Protein AF-A0A1X1YAI9-F1 (afdb_monomer_lite)

Secondary structure (DSSP, 8-state):
-EEEEEEETTEEEEEEE-TT-SEEEEEEEESSPPPHHHHHHHHHHHGGGTEEEEE-SSTT-EEEEETTEEEEE--TT-S-EEEEEEEE-

Organism: NCBI:txid1108812

Structure (mmCIF, N/CA/C/O backbone):
data_AF-A0A1X1YAI9-F1
#
_entry.id   AF-A0A1X1YAI9-F1
#
loop_
_atom_site.group_PDB
_atom_site.id
_atom_site.type_symbol
_atom_site.label_atom_id
_atom_site.label_alt_id
_atom_site.label_comp_id
_atom_site.label_asym_id
_atom_site.label_entity_id
_atom_site.label_seq_id
_atom_site.pdbx_PDB_ins_code
_atom_site.Cartn_x
_atom_site.Cartn_y
_atom_site.Cartn_z
_atom_site.occupancy
_atom_site.B_iso_or_equiv
_atom_site.auth_seq_id
_atom_site.auth_comp_id
_atom_site.auth_asym_id
_atom_site.auth_atom_id
_atom_site.pdbx_PDB_model_num
ATOM 1 N N . MET A 1 1 ? -4.735 11.286 17.524 1.00 67.00 1 MET A N 1
ATOM 2 C CA . MET A 1 1 ? -4.636 11.204 16.064 1.00 67.00 1 MET A CA 1
ATOM 3 C C . MET A 1 1 ? -3.247 10.693 15.811 1.00 67.00 1 MET A C 1
ATOM 5 O O . MET A 1 1 ? -2.310 11.309 16.312 1.00 67.00 1 MET A O 1
ATOM 9 N N . THR A 1 2 ? -3.132 9.553 15.149 1.00 82.12 2 THR A N 1
ATOM 10 C CA . THR A 1 2 ? -1.843 8.920 14.899 1.00 82.12 2 THR A CA 1
ATOM 11 C C . THR A 1 2 ? -1.673 8.811 13.399 1.00 82.12 2 THR A C 1
ATOM 13 O O . THR A 1 2 ? -2.446 8.129 12.738 1.00 82.12 2 THR A O 1
ATOM 16 N N . ILE A 1 3 ? -0.671 9.508 12.870 1.00 85.38 3 ILE A N 1
ATOM 17 C CA . ILE A 1 3 ? -0.229 9.306 11.495 1.00 85.38 3 ILE A CA 1
ATOM 18 C C . ILE A 1 3 ? 1.041 8.472 11.557 1.00 85.38 3 ILE A C 1
ATOM 20 O O . ILE A 1 3 ? 2.037 8.899 12.146 1.00 85.38 3 ILE A O 1
ATOM 24 N N . THR A 1 4 ? 1.000 7.300 10.935 1.00 88.62 4 THR A N 1
ATOM 25 C CA . THR A 1 4 ? 2.176 6.459 10.725 1.00 88.62 4 THR A CA 1
ATOM 26 C C . THR A 1 4 ? 2.622 6.623 9.282 1.00 88.62 4 THR A C 1
ATOM 28 O O . THR A 1 4 ? 1.840 6.420 8.356 1.00 88.62 4 THR A O 1
ATOM 31 N N . THR A 1 5 ? 3.882 6.994 9.075 1.00 90.44 5 THR A N 1
ATOM 32 C CA . THR A 1 5 ? 4.464 7.107 7.736 1.00 90.44 5 THR A CA 1
ATOM 33 C C . THR A 1 5 ? 5.626 6.143 7.610 1.00 90.44 5 THR A C 1
ATOM 35 O O . THR A 1 5 ? 6.583 6.198 8.380 1.00 90.44 5 THR A O 1
ATOM 38 N N . TYR A 1 6 ? 5.551 5.288 6.601 1.00 87.81 6 TYR A N 1
ATOM 39 C CA . TYR A 1 6 ? 6.607 4.381 6.205 1.00 87.81 6 TYR A CA 1
ATOM 40 C C . TYR A 1 6 ? 7.071 4.751 4.804 1.00 87.81 6 TYR A C 1
ATOM 42 O O . TYR A 1 6 ? 6.279 4.761 3.869 1.00 87.81 6 TYR A O 1
ATOM 50 N N . SER A 1 7 ? 8.355 5.048 4.636 1.00 88.19 7 SER A N 1
ATOM 51 C CA . SER A 1 7 ? 8.927 5.366 3.329 1.00 88.19 7 SER A CA 1
ATOM 52 C C . SER A 1 7 ? 10.093 4.441 3.045 1.00 88.19 7 SER A C 1
ATOM 54 O O . SER A 1 7 ? 11.018 4.328 3.855 1.00 88.19 7 SER A O 1
ATOM 56 N N . ARG A 1 8 ? 10.052 3.751 1.903 1.00 80.94 8 ARG A N 1
ATOM 57 C CA . ARG A 1 8 ? 11.109 2.823 1.520 1.00 80.94 8 ARG A CA 1
ATOM 58 C C . ARG A 1 8 ? 11.306 2.763 0.014 1.00 80.94 8 ARG A C 1
ATOM 60 O O . ARG A 1 8 ? 10.577 2.077 -0.695 1.00 80.94 8 ARG A O 1
ATOM 67 N N . GLY A 1 9 ? 12.390 3.392 -0.437 1.00 83.88 9 GLY A N 1
ATOM 68 C CA . GLY A 1 9 ? 12.801 3.380 -1.838 1.00 83.88 9 GLY A CA 1
ATOM 69 C C . GLY A 1 9 ? 11.728 4.004 -2.719 1.00 83.88 9 GLY A C 1
ATOM 70 O O . GLY A 1 9 ? 11.534 5.216 -2.689 1.00 83.88 9 GLY A O 1
ATOM 71 N N . ASP A 1 10 ? 11.023 3.152 -3.454 1.00 85.06 10 ASP A N 1
ATOM 72 C CA . ASP A 1 10 ? 10.120 3.547 -4.533 1.00 85.06 10 ASP A CA 1
ATOM 73 C C . ASP A 1 10 ? 8.684 3.815 -4.061 1.00 85.06 10 ASP A C 1
ATOM 75 O O . ASP A 1 10 ? 7.812 4.103 -4.882 1.00 85.06 10 ASP A O 1
ATOM 79 N N . PHE A 1 11 ? 8.410 3.705 -2.754 1.00 88.69 11 PHE A N 1
ATOM 80 C CA . PHE A 1 11 ? 7.089 3.990 -2.203 1.00 88.69 11 PHE A CA 1
ATOM 81 C C . PHE A 1 11 ? 7.101 4.610 -0.807 1.00 88.69 11 PHE A C 1
ATOM 83 O O . PHE A 1 11 ? 8.053 4.492 -0.035 1.00 88.69 11 PHE A O 1
ATOM 90 N N . THR A 1 12 ? 5.984 5.253 -0.482 1.00 92.50 12 THR A N 1
ATOM 91 C CA . THR A 1 12 ? 5.624 5.745 0.843 1.00 92.50 12 THR A CA 1
ATOM 92 C C . THR A 1 12 ? 4.200 5.305 1.166 1.00 92.50 12 THR A C 1
ATOM 94 O O . THR A 1 12 ? 3.296 5.549 0.374 1.00 92.50 12 THR A O 1
ATOM 97 N N . LEU A 1 13 ? 4.005 4.661 2.312 1.00 92.88 13 LEU A N 1
ATOM 98 C CA . LEU A 1 13 ? 2.709 4.354 2.902 1.00 92.88 13 LEU A CA 1
ATOM 99 C C . LEU A 1 13 ? 2.459 5.326 4.057 1.00 92.88 13 LEU A C 1
ATOM 101 O O . LEU A 1 13 ? 3.267 5.427 4.979 1.00 92.88 13 LEU A O 1
ATOM 105 N N . THR A 1 14 ? 1.324 6.006 4.024 1.00 93.88 14 THR A N 1
ATOM 106 C CA . THR A 1 14 ? 0.824 6.830 5.123 1.00 93.88 14 THR A CA 1
ATOM 107 C C . THR A 1 14 ? -0.470 6.218 5.630 1.00 93.88 14 T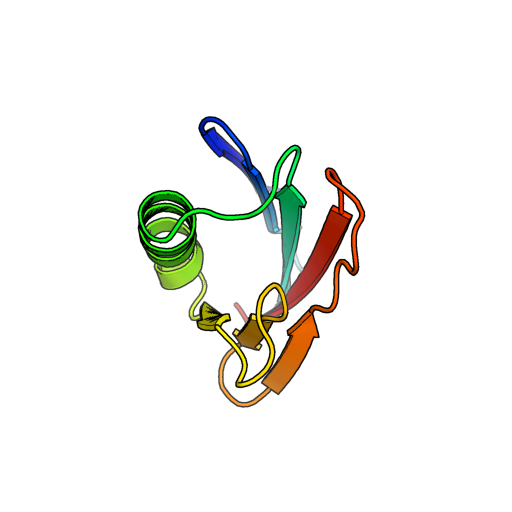HR A C 1
ATOM 109 O O . THR A 1 14 ? -1.411 6.077 4.857 1.00 93.88 14 THR A O 1
ATOM 112 N N . ALA A 1 15 ? -0.528 5.882 6.912 1.00 91.38 15 ALA A N 1
ATOM 113 C CA . ALA A 1 15 ? -1.745 5.478 7.599 1.00 91.38 15 ALA A CA 1
ATOM 114 C C . ALA A 1 15 ? -2.185 6.609 8.535 1.00 91.38 15 ALA A C 1
ATOM 116 O O . ALA A 1 15 ? -1.456 6.960 9.463 1.00 91.38 15 ALA A O 1
ATOM 117 N N . ASP A 1 16 ? -3.349 7.194 8.274 1.00 91.81 16 ASP A N 1
ATOM 118 C CA . ASP A 1 16 ? -3.985 8.198 9.130 1.00 91.81 16 ASP A CA 1
ATOM 119 C C . ASP A 1 16 ? -5.084 7.528 9.964 1.00 91.81 16 ASP A C 1
ATOM 121 O O . ASP A 1 16 ? -6.174 7.228 9.467 1.00 91.81 16 ASP A O 1
ATOM 125 N N . ASP A 1 17 ? -4.763 7.260 11.232 1.00 85.81 17 ASP A N 1
ATOM 126 C CA . ASP A 1 17 ? -5.697 6.832 12.274 1.00 85.81 17 ASP A CA 1
ATOM 127 C C . ASP A 1 17 ? -6.173 8.075 13.039 1.00 85.81 17 ASP A C 1
ATOM 129 O O . ASP A 1 17 ? -5.616 8.508 14.066 1.00 85.81 17 ASP A O 1
ATOM 133 N N . HIS A 1 18 ? -7.206 8.707 12.487 1.00 78.81 18 HIS A N 1
ATOM 134 C CA . HIS A 1 18 ? -7.847 9.845 13.120 1.00 78.81 18 HIS A CA 1
ATOM 135 C C . HIS A 1 18 ? -8.569 9.393 14.396 1.00 78.81 18 HIS A C 1
ATOM 137 O O . HIS A 1 18 ? -9.422 8.508 14.377 1.00 78.81 18 HIS A O 1
ATOM 143 N N . CYS A 1 19 ? -8.261 10.022 15.536 1.00 62.00 19 CYS A N 1
ATOM 144 C CA . CYS A 1 19 ? -8.907 9.652 16.798 1.00 62.00 19 CYS A CA 1
ATOM 145 C C . CYS A 1 19 ? -10.417 9.896 16.724 1.00 62.00 19 CYS A C 1
ATOM 147 O O . CYS A 1 19 ? -10.842 11.018 16.458 1.00 62.00 19 CYS A O 1
ATOM 149 N N . GLY A 1 20 ? -11.200 8.859 17.023 1.00 67.81 20 GLY A N 1
ATOM 150 C CA . GLY A 1 20 ? -12.662 8.890 16.942 1.00 67.81 20 GLY A CA 1
ATOM 151 C C . GLY A 1 20 ? -13.226 8.448 15.590 1.00 67.81 20 GLY A C 1
ATOM 152 O O . GLY A 1 20 ? -14.442 8.449 15.434 1.00 67.81 20 GLY A O 1
ATOM 153 N N . SER A 1 21 ? -12.368 8.069 14.638 1.00 75.31 21 SER A N 1
ATOM 154 C CA . SER A 1 21 ? -12.761 7.367 13.420 1.00 75.31 21 SER A CA 1
ATOM 155 C C . SER A 1 21 ? -12.711 5.857 13.661 1.00 75.31 21 SER A C 1
ATOM 157 O O . SER A 1 21 ? -11.701 5.338 14.141 1.00 75.31 21 SER A O 1
ATOM 159 N N . ASP A 1 22 ? -13.767 5.142 13.273 1.00 84.31 22 ASP A N 1
ATOM 160 C CA . ASP A 1 22 ? -13.773 3.669 13.193 1.00 84.31 22 ASP A CA 1
ATOM 161 C C . ASP A 1 22 ? -13.029 3.167 11.937 1.00 84.31 22 ASP A C 1
ATOM 163 O O . ASP A 1 22 ? -13.167 2.017 11.520 1.00 84.31 22 ASP A O 1
ATOM 167 N N . GLN A 1 23 ? -12.273 4.059 11.292 1.00 87.00 23 GLN A N 1
ATOM 168 C CA . GLN A 1 23 ? -11.610 3.844 10.018 1.00 87.00 23 GLN A CA 1
ATOM 169 C C . GLN A 1 23 ? -10.211 4.461 10.006 1.00 87.00 23 GLN A C 1
ATOM 171 O O . GLN A 1 23 ? -10.009 5.572 10.507 1.00 87.00 23 GLN A O 1
ATOM 176 N N . VAL A 1 24 ? -9.277 3.778 9.350 1.00 89.06 24 VAL A N 1
ATOM 177 C CA . VAL A 1 24 ? -7.923 4.251 9.055 1.00 89.06 24 VAL A CA 1
ATOM 178 C C . VAL A 1 24 ? -7.817 4.526 7.557 1.00 89.06 24 VAL A C 1
ATOM 180 O O . VAL A 1 24 ? -8.221 3.705 6.734 1.00 89.06 24 VAL A O 1
ATOM 183 N N . THR A 1 25 ? -7.269 5.681 7.182 1.00 91.50 25 THR A N 1
ATOM 184 C CA . THR A 1 25 ? -7.018 6.003 5.769 1.00 91.50 25 THR A CA 1
ATOM 185 C C . THR A 1 25 ? -5.589 5.631 5.403 1.00 91.50 25 THR A C 1
ATOM 187 O O . THR A 1 25 ? -4.640 6.195 5.942 1.00 91.50 25 THR A O 1
ATOM 190 N N . LEU A 1 26 ? -5.430 4.703 4.465 1.00 92.12 26 LEU A N 1
ATOM 191 C CA . LEU A 1 26 ? -4.149 4.300 3.901 1.00 92.12 26 LEU A CA 1
ATOM 192 C C . LEU A 1 26 ? -3.907 5.062 2.601 1.00 92.12 26 LEU A C 1
ATOM 194 O O . LEU A 1 26 ? -4.742 5.055 1.704 1.00 92.12 26 LEU A O 1
ATOM 198 N N . THR A 1 27 ? -2.751 5.701 2.479 1.00 92.81 27 THR A N 1
ATOM 199 C CA . THR A 1 27 ? -2.300 6.371 1.258 1.00 92.81 27 THR A CA 1
ATOM 200 C C . THR A 1 27 ? -0.956 5.799 0.842 1.00 92.81 27 THR A C 1
ATOM 202 O O . THR A 1 27 ? 0.044 5.999 1.527 1.00 92.81 27 THR A O 1
ATOM 205 N N . VAL A 1 28 ? -0.919 5.107 -0.291 1.00 91.00 28 VAL A N 1
ATOM 206 C CA . VAL A 1 28 ? 0.303 4.593 -0.908 1.00 91.00 28 VAL A CA 1
ATOM 207 C C . VAL A 1 28 ? 0.693 5.521 -2.047 1.00 91.00 28 VAL A C 1
ATOM 209 O O . VAL A 1 28 ? -0.017 5.649 -3.039 1.00 91.00 28 VAL A O 1
ATOM 212 N N . THR A 1 29 ? 1.843 6.165 -1.920 1.00 90.12 29 THR A N 1
ATOM 213 C CA . THR A 1 29 ? 2.467 6.947 -2.987 1.00 90.12 29 THR A CA 1
ATOM 214 C C . THR A 1 29 ? 3.647 6.167 -3.527 1.00 90.12 29 THR A C 1
ATOM 216 O O . THR A 1 29 ? 4.546 5.828 -2.762 1.00 90.12 29 THR A O 1
ATOM 219 N N . ARG A 1 30 ? 3.686 5.912 -4.833 1.00 87.75 30 ARG A N 1
ATOM 220 C CA . ARG A 1 30 ? 4.876 5.374 -5.502 1.00 87.75 30 ARG A CA 1
ATOM 221 C C . ARG A 1 30 ? 5.615 6.472 -6.261 1.00 87.75 30 ARG A C 1
ATOM 223 O O . ARG A 1 30 ? 4.982 7.404 -6.754 1.00 87.75 30 ARG A O 1
ATOM 230 N N . THR A 1 31 ? 6.930 6.350 -6.378 1.00 86.19 31 THR A N 1
ATOM 231 C CA . THR A 1 31 ? 7.807 7.245 -7.156 1.00 86.19 31 THR A CA 1
ATOM 232 C C . THR A 1 31 ? 8.461 6.544 -8.349 1.00 86.19 31 THR A C 1
ATOM 234 O O . THR A 1 31 ? 9.006 7.215 -9.226 1.00 86.19 31 THR A O 1
ATOM 237 N N . ALA A 1 32 ? 8.374 5.212 -8.400 1.00 84.56 32 ALA A N 1
ATOM 238 C CA . ALA A 1 32 ? 8.725 4.379 -9.543 1.00 84.56 32 ALA A CA 1
ATOM 239 C C . ALA A 1 32 ? 7.745 3.188 -9.649 1.00 84.56 32 ALA A C 1
ATOM 241 O O . ALA A 1 32 ? 6.989 2.923 -8.705 1.00 84.56 32 ALA A O 1
ATOM 242 N N . PRO A 1 33 ? 7.730 2.447 -10.775 1.00 83.56 33 PRO A N 1
ATOM 243 C CA . PRO A 1 33 ? 6.981 1.197 -10.872 1.00 83.56 33 PRO A CA 1
ATOM 244 C C . PRO A 1 33 ? 7.356 0.226 -9.748 1.00 83.56 33 PRO A C 1
ATOM 246 O O . PRO A 1 33 ? 8.528 0.098 -9.396 1.00 83.56 33 PRO A O 1
ATOM 249 N N . PHE A 1 34 ? 6.369 -0.485 -9.201 1.00 84.00 34 PHE A N 1
ATOM 250 C CA . PHE A 1 34 ? 6.643 -1.467 -8.160 1.00 84.00 34 PHE A CA 1
ATOM 251 C C . PHE A 1 34 ? 7.470 -2.630 -8.711 1.00 84.00 34 PHE A C 1
ATOM 253 O O . PHE A 1 34 ? 7.128 -3.239 -9.723 1.00 84.00 34 PHE A O 1
ATOM 260 N N . THR A 1 35 ? 8.539 -2.965 -7.997 1.00 86.19 35 THR A N 1
ATOM 261 C CA . THR A 1 35 ? 9.252 -4.235 -8.154 1.00 86.19 35 THR A CA 1
ATOM 262 C C . THR A 1 35 ? 8.595 -5.304 -7.283 1.00 86.19 35 THR A C 1
ATOM 264 O O . THR A 1 35 ? 7.958 -4.965 -6.285 1.00 86.19 35 THR A O 1
ATOM 267 N N . ASP A 1 36 ? 8.796 -6.587 -7.589 1.00 86.94 36 ASP A N 1
ATOM 268 C CA . ASP A 1 36 ? 8.285 -7.696 -6.760 1.00 86.94 36 ASP A CA 1
ATOM 269 C C . ASP A 1 36 ? 8.711 -7.556 -5.290 1.00 86.94 36 ASP A C 1
ATOM 271 O O . ASP A 1 36 ? 7.935 -7.764 -4.357 1.00 86.94 36 ASP A O 1
ATOM 275 N N . ASP A 1 37 ? 9.952 -7.117 -5.079 1.00 89.12 37 ASP A N 1
ATOM 276 C CA . ASP A 1 37 ? 10.509 -6.867 -3.755 1.00 89.12 37 ASP A CA 1
ATOM 277 C C . ASP A 1 37 ? 9.867 -5.648 -3.072 1.00 89.12 37 ASP A C 1
ATOM 279 O O . ASP A 1 37 ? 9.674 -5.650 -1.855 1.00 89.12 37 ASP A O 1
ATOM 283 N N . GLY A 1 38 ? 9.523 -4.614 -3.846 1.00 88.88 38 GLY A N 1
ATOM 284 C CA . GLY A 1 38 ? 8.760 -3.452 -3.393 1.00 88.88 38 GLY A CA 1
ATOM 285 C C . GLY A 1 38 ? 7.349 -3.830 -2.947 1.00 88.88 38 GLY A C 1
ATOM 286 O O . GLY A 1 38 ? 6.963 -3.473 -1.836 1.00 88.88 38 GLY A O 1
ATOM 287 N N . VAL A 1 39 ? 6.627 -4.621 -3.752 1.00 89.62 39 VAL A N 1
ATOM 288 C CA . VAL A 1 39 ? 5.288 -5.137 -3.411 1.00 89.62 39 VAL A CA 1
ATOM 289 C C . VAL A 1 39 ? 5.342 -5.971 -2.137 1.00 89.62 39 VAL A C 1
ATOM 291 O O . VAL A 1 39 ? 4.577 -5.724 -1.212 1.00 89.62 39 VAL A O 1
ATOM 294 N N . ARG A 1 40 ? 6.295 -6.906 -2.032 1.00 92.31 40 ARG A N 1
ATOM 295 C CA . ARG A 1 40 ? 6.463 -7.740 -0.833 1.00 92.31 40 ARG A CA 1
ATOM 296 C C . ARG A 1 40 ? 6.670 -6.906 0.432 1.00 92.31 40 ARG A C 1
ATOM 298 O O . ARG A 1 40 ? 6.122 -7.225 1.480 1.00 92.31 40 ARG A O 1
ATOM 305 N N . ARG A 1 41 ? 7.479 -5.846 0.351 1.00 91.62 41 ARG A N 1
ATOM 306 C CA . ARG A 1 41 ? 7.729 -4.946 1.487 1.00 91.62 41 ARG A CA 1
ATOM 307 C C . ARG A 1 41 ? 6.490 -4.138 1.839 1.00 91.62 41 ARG A C 1
ATOM 309 O O . ARG A 1 41 ? 6.178 -4.047 3.013 1.00 91.62 41 ARG A O 1
ATOM 316 N N . LEU A 1 42 ? 5.799 -3.587 0.843 1.00 91.38 42 LEU A N 1
ATOM 317 C CA . LEU A 1 42 ? 4.553 -2.860 1.058 1.00 91.38 42 LEU A CA 1
ATOM 318 C C . LEU A 1 42 ? 3.493 -3.759 1.708 1.00 91.38 42 LEU A C 1
ATOM 320 O O . LEU A 1 42 ? 2.880 -3.343 2.681 1.00 91.38 42 LEU A O 1
ATOM 324 N N . ASN A 1 43 ? 3.333 -5.000 1.242 1.00 93.62 43 ASN A N 1
ATOM 325 C CA . ASN A 1 43 ? 2.379 -5.949 1.820 1.00 93.62 43 ASN A CA 1
ATOM 326 C C . ASN A 1 43 ? 2.695 -6.309 3.274 1.00 93.62 43 ASN A C 1
ATOM 328 O O . ASN A 1 43 ? 1.767 -6.497 4.049 1.00 93.62 43 ASN A O 1
ATOM 332 N N . ASN A 1 44 ? 3.971 -6.348 3.674 1.00 93.31 44 ASN A N 1
ATOM 333 C CA . ASN A 1 44 ? 4.313 -6.530 5.087 1.00 93.31 44 ASN A CA 1
ATOM 334 C C . ASN A 1 44 ? 3.780 -5.386 5.962 1.00 93.31 44 ASN A C 1
ATOM 336 O O . ASN A 1 44 ? 3.344 -5.647 7.073 1.00 93.31 44 ASN A O 1
ATOM 340 N N . GLU A 1 45 ? 3.810 -4.146 5.467 1.00 92.62 45 GLU A N 1
ATOM 341 C CA . GLU A 1 45 ? 3.275 -2.992 6.200 1.00 92.62 45 GLU A CA 1
ATOM 342 C C . GLU A 1 45 ? 1.739 -2.931 6.112 1.00 92.62 45 GLU A C 1
ATOM 344 O O . GLU A 1 45 ? 1.074 -2.579 7.079 1.00 92.62 45 GLU A O 1
ATOM 349 N N . LEU A 1 46 ? 1.148 -3.289 4.963 1.00 92.12 46 LEU A N 1
ATOM 350 C CA . LEU A 1 46 ? -0.310 -3.339 4.779 1.00 92.12 46 LEU A CA 1
ATOM 351 C C . LEU A 1 46 ? -0.976 -4.449 5.608 1.00 92.12 46 LEU A C 1
ATOM 353 O O . LEU A 1 46 ? -2.143 -4.309 5.980 1.00 92.12 46 LEU A O 1
ATOM 357 N N . ALA A 1 47 ? -0.242 -5.519 5.931 1.00 92.19 47 ALA A N 1
ATOM 358 C CA . ALA A 1 47 ? -0.737 -6.632 6.737 1.00 92.19 47 ALA A CA 1
ATOM 359 C C . ALA A 1 47 ? -1.213 -6.186 8.129 1.00 92.19 47 ALA A C 1
ATOM 361 O O . ALA A 1 47 ? -2.214 -6.712 8.617 1.00 92.19 47 ALA A O 1
ATOM 362 N N . ASP A 1 48 ? -0.573 -5.172 8.723 1.00 90.38 48 ASP A N 1
ATOM 363 C CA . ASP A 1 48 ? -0.983 -4.585 10.010 1.00 90.38 48 ASP A CA 1
ATOM 364 C C . ASP A 1 48 ? -2.381 -3.941 9.950 1.00 90.38 48 ASP A C 1
ATOM 366 O O . ASP A 1 48 ? -3.028 -3.746 10.978 1.00 90.38 48 ASP A O 1
ATOM 370 N N . TYR A 1 49 ? -2.863 -3.646 8.741 1.00 89.19 49 TYR A N 1
ATOM 371 C CA . TYR A 1 49 ? -4.148 -3.010 8.461 1.00 89.19 49 TYR A CA 1
ATOM 372 C C . TYR A 1 49 ? -5.149 -3.955 7.779 1.00 89.19 49 TYR A C 1
ATOM 374 O O . TYR A 1 49 ? -6.195 -3.507 7.312 1.00 89.19 49 TYR A O 1
ATOM 382 N N . GLY A 1 50 ? -4.834 -5.254 7.672 1.00 91.31 50 GLY A N 1
ATOM 383 C CA . GLY A 1 50 ? -5.689 -6.229 6.987 1.00 91.31 50 GLY A CA 1
ATOM 384 C C . GLY A 1 50 ? -5.848 -5.960 5.486 1.00 91.31 50 GLY A C 1
ATOM 385 O O . GLY A 1 50 ? -6.882 -6.307 4.906 1.00 91.31 50 GLY A O 1
ATOM 386 N N . ALA A 1 51 ? -4.847 -5.322 4.872 1.00 92.69 51 ALA A N 1
ATOM 387 C CA . ALA A 1 51 ? -4.832 -4.986 3.458 1.00 92.69 51 ALA A CA 1
ATOM 388 C C . ALA A 1 51 ? -3.705 -5.715 2.709 1.00 92.69 51 ALA A C 1
ATOM 390 O O . ALA A 1 51 ? -2.666 -6.046 3.280 1.00 92.69 51 ALA A O 1
ATOM 391 N N . GLU A 1 52 ? -3.894 -5.951 1.412 1.00 94.31 52 GLU A N 1
ATOM 392 C CA . GLU A 1 52 ? -2.902 -6.618 0.564 1.00 94.31 52 GLU A CA 1
ATOM 393 C C . GLU A 1 52 ? -2.945 -6.087 -0.870 1.00 94.31 52 GLU A C 1
ATOM 395 O O . GLU A 1 52 ? -4.007 -5.996 -1.483 1.00 94.31 52 GLU A O 1
ATOM 400 N N . LEU A 1 53 ? -1.783 -5.761 -1.434 1.00 92.19 53 LEU A N 1
ATOM 401 C CA . LEU A 1 53 ? -1.641 -5.402 -2.839 1.00 92.19 53 LEU A CA 1
ATOM 402 C C . LEU A 1 53 ? -1.270 -6.642 -3.662 1.00 92.19 53 LEU A C 1
ATOM 404 O O . LEU A 1 53 ? -0.214 -7.244 -3.458 1.00 92.19 53 LEU A O 1
ATOM 408 N N . ILE A 1 54 ? -2.104 -6.992 -4.639 1.00 91.50 54 ILE A N 1
ATOM 409 C CA . ILE A 1 54 ? -1.897 -8.145 -5.523 1.00 91.50 54 ILE A CA 1
ATOM 410 C C . ILE A 1 54 ? -1.708 -7.655 -6.958 1.00 91.50 54 ILE A C 1
ATOM 412 O O . ILE A 1 54 ? -2.428 -6.774 -7.423 1.00 91.50 54 ILE A O 1
ATOM 416 N N . ALA A 1 55 ? -0.736 -8.219 -7.678 1.00 87.56 55 ALA A N 1
ATOM 417 C CA . ALA A 1 55 ? -0.550 -7.925 -9.097 1.00 87.56 55 ALA A CA 1
ATOM 418 C C . ALA A 1 55 ? -1.739 -8.448 -9.922 1.00 87.56 55 ALA A C 1
ATOM 420 O O . ALA A 1 55 ? -2.148 -9.602 -9.788 1.00 87.56 55 ALA A O 1
ATOM 421 N N . GLY A 1 56 ? -2.284 -7.596 -10.787 1.00 83.00 56 GLY A N 1
ATOM 422 C CA . GLY A 1 56 ? -3.346 -7.965 -11.713 1.00 83.00 56 GLY A CA 1
ATOM 423 C C . GLY A 1 56 ? -2.830 -8.799 -12.888 1.00 83.00 56 GLY A C 1
ATOM 424 O O . GLY A 1 56 ? -1.630 -8.959 -13.103 1.00 83.00 56 GLY A O 1
ATOM 425 N N . SER A 1 57 ? -3.751 -9.291 -13.720 1.00 79.81 57 SER A N 1
ATOM 426 C CA . SER A 1 57 ? -3.411 -10.038 -14.943 1.00 79.81 57 SER A CA 1
ATOM 427 C C . SER A 1 57 ? -2.742 -9.180 -16.027 1.00 79.81 57 SER A C 1
ATOM 429 O O . SER A 1 57 ? -2.233 -9.713 -17.011 1.00 79.81 57 SER A O 1
ATOM 431 N N . VAL A 1 58 ? -2.773 -7.853 -15.876 1.00 80.88 58 VAL A N 1
ATOM 432 C CA . VAL A 1 58 ? -2.138 -6.881 -16.770 1.00 80.88 58 VAL A CA 1
ATOM 433 C C . VAL A 1 58 ? -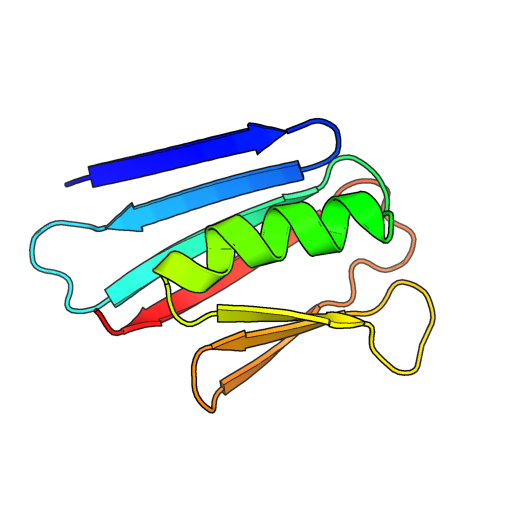0.887 -6.342 -16.086 1.00 80.88 58 VAL A C 1
ATOM 435 O O . VAL A 1 58 ? -0.954 -5.874 -14.952 1.00 80.88 58 VAL A O 1
ATOM 438 N N . ALA A 1 59 ? 0.248 -6.378 -16.785 1.00 79.25 59 ALA A N 1
ATOM 439 C CA . ALA A 1 59 ? 1.510 -5.874 -16.256 1.00 79.25 59 ALA A CA 1
ATOM 440 C C . ALA A 1 59 ? 1.381 -4.409 -15.804 1.00 79.25 59 ALA A C 1
ATOM 442 O O . ALA A 1 59 ? 0.897 -3.562 -16.552 1.00 79.25 59 ALA A O 1
ATOM 443 N N . GLY A 1 60 ? 1.820 -4.125 -14.577 1.00 79.56 60 GLY A N 1
ATOM 444 C CA . GLY A 1 60 ? 1.766 -2.787 -13.984 1.00 79.56 60 GLY A CA 1
ATOM 445 C C . GLY A 1 60 ? 0.426 -2.408 -13.348 1.00 79.56 60 GLY A C 1
ATOM 446 O O . GLY A 1 60 ? 0.377 -1.375 -12.680 1.00 79.56 60 GLY A O 1
ATOM 447 N N . ARG A 1 61 ? -0.621 -3.235 -13.490 1.00 85.88 61 ARG A N 1
ATOM 448 C CA . ARG A 1 61 ? -1.864 -3.106 -12.722 1.00 85.88 61 ARG A CA 1
ATOM 449 C C . ARG A 1 61 ? -1.793 -3.920 -11.444 1.00 85.88 61 ARG A C 1
ATOM 451 O O . ARG A 1 61 ? -1.266 -5.032 -11.429 1.00 85.88 61 ARG A O 1
ATOM 458 N N . TYR A 1 62 ? -2.390 -3.382 -10.395 1.00 89.06 62 TYR A N 1
ATOM 459 C CA . TYR A 1 62 ? -2.530 -4.049 -9.114 1.00 89.06 62 TYR A CA 1
ATOM 460 C C . TYR A 1 62 ? -3.961 -3.892 -8.622 1.00 89.06 62 TYR A C 1
ATOM 462 O O . TYR A 1 62 ? -4.681 -3.000 -9.055 1.00 89.06 62 TYR A O 1
ATOM 470 N N . THR A 1 63 ? -4.358 -4.735 -7.689 1.00 91.31 63 THR A N 1
ATOM 471 C CA . THR A 1 63 ? -5.607 -4.589 -6.954 1.00 91.31 63 THR A CA 1
ATOM 472 C C . THR A 1 63 ? -5.244 -4.578 -5.479 1.00 91.31 63 THR A C 1
ATOM 474 O O . THR A 1 63 ? -4.547 -5.476 -5.002 1.00 91.31 63 THR A O 1
ATOM 477 N N . LEU A 1 64 ? -5.661 -3.532 -4.770 1.00 91.44 64 LEU A N 1
ATOM 478 C CA . LEU A 1 64 ? -5.542 -3.452 -3.322 1.00 91.44 64 LEU A CA 1
ATOM 479 C C . LEU A 1 64 ? -6.797 -4.051 -2.704 1.00 91.44 64 LEU A C 1
ATOM 481 O O . LEU A 1 64 ? -7.900 -3.552 -2.912 1.00 91.44 64 LEU A O 1
ATOM 485 N N . TYR A 1 65 ? -6.614 -5.114 -1.940 1.00 92.25 65 TYR A N 1
ATOM 486 C CA . TYR A 1 65 ? -7.666 -5.735 -1.162 1.00 92.25 65 TYR A CA 1
ATOM 487 C C . TYR A 1 65 ? -7.671 -5.150 0.243 1.00 92.25 65 TYR A C 1
ATOM 489 O O . T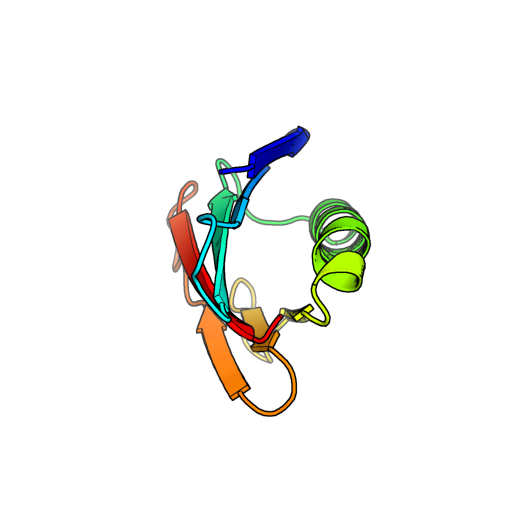YR A 1 65 ? -6.629 -5.080 0.889 1.00 92.25 65 TYR A O 1
ATOM 497 N N . VAL A 1 66 ? -8.848 -4.742 0.707 1.00 89.25 66 VAL A N 1
ATOM 498 C CA . VAL A 1 66 ? -9.116 -4.304 2.079 1.00 89.25 66 VAL A CA 1
ATOM 499 C C . VAL A 1 66 ? -10.256 -5.166 2.605 1.00 89.25 66 VAL A C 1
ATOM 501 O O . VAL A 1 66 ? -11.425 -4.942 2.285 1.00 89.25 66 VAL A O 1
ATOM 504 N N . GLY A 1 67 ? -9.929 -6.211 3.365 1.00 84.19 67 GLY A N 1
ATOM 505 C CA . GLY A 1 67 ? -10.911 -7.235 3.727 1.00 84.19 67 GLY A CA 1
ATOM 506 C C . GLY A 1 67 ? -11.553 -7.874 2.485 1.00 84.19 67 GLY A C 1
ATOM 507 O O . GLY A 1 67 ? -10.901 -8.617 1.757 1.00 84.19 67 GLY A O 1
ATOM 508 N N . SER A 1 68 ? -12.840 -7.600 2.248 1.00 82.88 68 SER A N 1
ATOM 509 C CA . SER A 1 68 ? -13.591 -8.066 1.066 1.00 82.88 68 SER A CA 1
ATOM 510 C C . SER A 1 68 ? -13.688 -7.042 -0.068 1.00 82.88 68 SER A C 1
ATOM 512 O O . SER A 1 68 ? -14.246 -7.352 -1.120 1.00 82.88 68 SER A O 1
ATOM 514 N N . GLU A 1 69 ? -13.224 -5.814 0.152 1.00 87.31 69 GLU A N 1
ATOM 515 C CA . GLU A 1 69 ? -13.239 -4.757 -0.853 1.00 87.31 69 GLU A CA 1
ATOM 516 C C . GLU A 1 69 ? -12.008 -4.875 -1.753 1.00 87.31 69 GLU A C 1
ATOM 518 O O . GLU A 1 69 ? -10.905 -5.133 -1.276 1.00 87.31 69 GLU A O 1
ATOM 523 N N . ALA A 1 70 ? -12.205 -4.693 -3.058 1.00 89.31 70 ALA A N 1
ATOM 524 C CA . ALA A 1 70 ? -11.148 -4.720 -4.058 1.00 89.31 70 ALA A CA 1
ATOM 525 C C . ALA A 1 70 ? -11.091 -3.361 -4.759 1.00 89.31 70 ALA A C 1
ATOM 527 O O . ALA A 1 70 ? -12.048 -2.949 -5.417 1.00 89.31 70 ALA A O 1
ATOM 528 N N . LEU A 1 71 ? -9.963 -2.675 -4.613 1.00 88.38 71 LEU A N 1
ATOM 529 C CA . LEU A 1 71 ? -9.693 -1.378 -5.215 1.00 88.38 71 LEU A CA 1
ATOM 530 C C . LEU A 1 71 ? -8.692 -1.571 -6.348 1.00 88.38 71 LEU A C 1
ATOM 532 O O . LEU A 1 71 ? -7.504 -1.812 -6.116 1.00 88.38 71 LEU A O 1
ATOM 536 N N . ASP A 1 72 ? -9.177 -1.480 -7.583 1.00 86.25 72 ASP A N 1
ATOM 537 C CA . ASP A 1 72 ? -8.308 -1.545 -8.750 1.00 86.25 72 ASP A CA 1
ATOM 538 C C . ASP A 1 72 ? -7.370 -0.339 -8.782 1.00 86.25 72 ASP A C 1
ATOM 540 O O . ASP A 1 72 ? -7.780 0.823 -8.782 1.00 86.25 72 ASP A O 1
ATOM 544 N N . TYR A 1 73 ? -6.083 -0.644 -8.847 1.00 83.19 73 TYR A N 1
ATOM 545 C CA . TYR A 1 73 ? -5.005 0.309 -8.966 1.00 83.19 73 TYR A CA 1
ATOM 546 C C . TYR A 1 73 ? -4.357 0.161 -10.341 1.00 83.19 73 TYR A C 1
ATOM 548 O O . TYR A 1 73 ? -3.514 -0.710 -10.581 1.00 83.19 73 TYR A O 1
ATOM 556 N N . ASP A 1 74 ? -4.759 1.043 -11.254 1.00 82.19 74 ASP A N 1
ATOM 557 C CA . ASP A 1 74 ? -4.105 1.223 -12.545 1.00 82.19 74 ASP A CA 1
ATOM 558 C C . ASP A 1 74 ? -3.329 2.540 -12.560 1.00 82.19 74 ASP A C 1
ATOM 560 O O . ASP A 1 74 ? -3.893 3.598 -12.844 1.00 82.19 74 ASP A O 1
ATOM 564 N N . PRO A 1 75 ? -2.031 2.498 -12.256 1.00 74.44 75 PRO A N 1
ATOM 565 C CA . PRO A 1 75 ? -1.198 3.680 -12.322 1.00 74.44 75 PRO A CA 1
ATOM 566 C C . PRO A 1 75 ? -0.701 3.975 -13.749 1.00 74.44 75 PRO A C 1
ATOM 568 O O . PRO A 1 75 ? 0.112 4.878 -13.937 1.00 74.44 75 PRO A O 1
ATOM 571 N N . GLY A 1 76 ? -1.140 3.206 -14.754 1.00 72.69 76 GLY A N 1
ATOM 572 C CA . GLY A 1 76 ? -0.755 3.378 -16.148 1.00 72.69 76 GLY A CA 1
ATOM 573 C C . GLY A 1 76 ? 0.761 3.334 -16.356 1.00 72.69 76 GLY A C 1
ATOM 574 O O . GLY A 1 76 ? 1.481 2.534 -15.753 1.00 72.69 76 GLY A O 1
ATOM 575 N N . THR A 1 77 ? 1.254 4.219 -17.226 1.00 68.75 77 THR A N 1
ATOM 576 C CA . THR A 1 77 ? 2.690 4.400 -17.497 1.00 68.75 77 THR A CA 1
ATOM 577 C C . THR A 1 77 ? 3.363 5.397 -16.556 1.00 68.75 77 THR A C 1
ATOM 579 O O . THR A 1 77 ? 4.554 5.666 -16.716 1.00 68.75 77 THR A O 1
ATOM 582 N N . ASP A 1 78 ? 2.629 5.974 -15.603 1.00 71.88 78 ASP A N 1
ATOM 583 C CA . ASP A 1 78 ? 3.163 7.031 -14.754 1.00 71.88 78 ASP A CA 1
ATOM 584 C C . ASP A 1 78 ? 4.145 6.451 -13.742 1.00 71.88 78 ASP A C 1
ATOM 586 O O . ASP A 1 78 ? 3.825 5.544 -12.969 1.00 71.88 78 ASP A O 1
ATOM 590 N N . ALA A 1 79 ? 5.363 6.994 -13.723 1.00 66.81 79 ALA A N 1
ATOM 591 C CA . ALA A 1 79 ? 6.386 6.579 -12.766 1.00 66.81 79 ALA A CA 1
ATOM 592 C C . ALA A 1 79 ? 5.929 6.820 -11.317 1.00 66.81 79 ALA A C 1
ATOM 594 O O . ALA A 1 79 ? 6.245 6.026 -10.436 1.00 6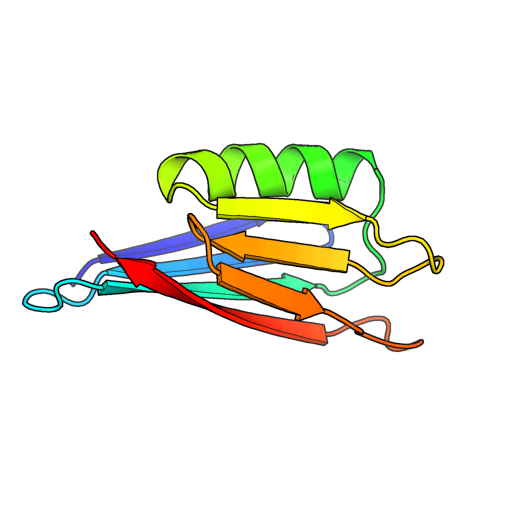6.81 79 ALA A O 1
ATOM 595 N N . SER A 1 80 ? 5.119 7.856 -11.086 1.00 77.31 80 SER A N 1
ATOM 596 C CA . SER A 1 80 ? 4.537 8.175 -9.786 1.00 77.31 80 SER A CA 1
ATOM 597 C C . SER A 1 80 ? 3.017 8.111 -9.814 1.00 77.31 80 SER A C 1
ATOM 599 O O . SER A 1 80 ? 2.400 8.674 -10.712 1.00 77.31 80 SER A O 1
ATOM 601 N N . ALA A 1 81 ? 2.415 7.496 -8.802 1.00 84.00 81 ALA A N 1
ATOM 602 C CA . ALA A 1 81 ? 0.965 7.444 -8.647 1.00 84.00 81 ALA A CA 1
ATOM 603 C C . ALA A 1 81 ? 0.586 7.328 -7.166 1.00 84.00 81 ALA A C 1
ATOM 605 O O . ALA A 1 81 ? 1.379 6.851 -6.350 1.00 84.00 81 ALA A O 1
ATOM 606 N N . VAL A 1 82 ? -0.631 7.756 -6.834 1.00 87.38 82 VAL A N 1
ATOM 607 C CA . VAL A 1 82 ? -1.181 7.709 -5.475 1.00 87.38 82 VAL A CA 1
ATOM 608 C C . VAL A 1 82 ? -2.387 6.779 -5.462 1.00 87.38 82 VAL A C 1
ATOM 610 O O . VAL A 1 82 ? -3.246 6.860 -6.335 1.00 87.38 82 VAL A O 1
ATOM 613 N N . LEU A 1 83 ? -2.430 5.897 -4.472 1.00 87.56 83 LEU A N 1
ATOM 614 C CA . LEU A 1 83 ? -3.557 5.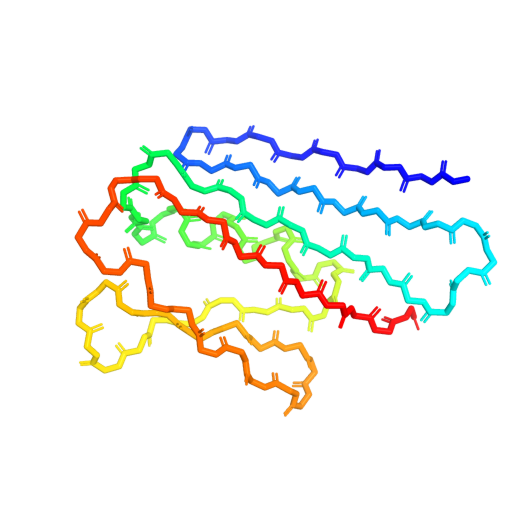037 -4.149 1.00 87.56 83 LEU A CA 1
ATOM 615 C C . LEU A 1 83 ? -4.026 5.378 -2.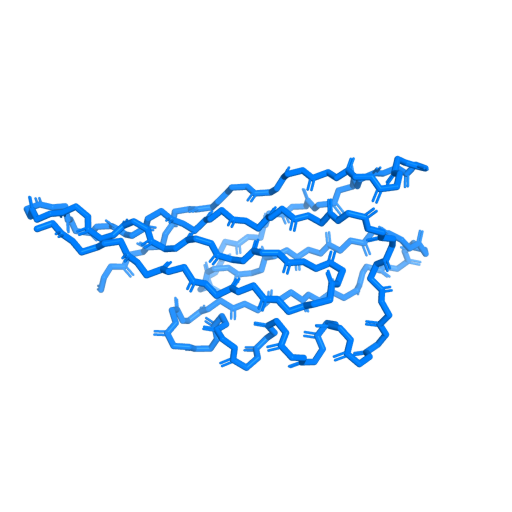741 1.00 87.56 83 LEU A C 1
ATOM 617 O O . LEU A 1 83 ? -3.209 5.428 -1.823 1.00 87.56 83 LEU A O 1
ATOM 621 N N . THR A 1 84 ? -5.327 5.572 -2.564 1.00 89.94 84 THR A N 1
ATOM 622 C CA . THR A 1 84 ? -5.924 5.819 -1.251 1.00 89.94 84 THR A CA 1
ATOM 623 C C . THR A 1 84 ? -7.026 4.803 -0.998 1.00 89.94 84 THR A C 1
ATOM 625 O O . THR A 1 84 ? -7.834 4.537 -1.884 1.00 89.94 84 THR A O 1
ATOM 628 N N . ALA A 1 85 ? -7.046 4.243 0.207 1.00 89.62 85 ALA A N 1
ATOM 629 C CA . ALA A 1 85 ? -8.043 3.289 0.663 1.00 89.62 85 ALA A CA 1
ATOM 630 C C . ALA A 1 85 ? -8.421 3.571 2.115 1.00 89.62 85 ALA A C 1
ATOM 632 O O . ALA A 1 85 ? -7.628 4.123 2.878 1.00 89.62 85 ALA A O 1
ATOM 633 N N . THR A 1 86 ? -9.618 3.157 2.505 1.00 89.56 86 THR A N 1
ATOM 634 C CA . THR A 1 86 ? -10.100 3.291 3.876 1.00 89.56 86 THR A CA 1
ATOM 635 C C . THR A 1 86 ? -10.360 1.904 4.433 1.00 89.56 86 THR A C 1
ATOM 637 O O . THR A 1 86 ? -11.097 1.130 3.833 1.00 89.56 86 THR A O 1
ATOM 640 N N . VAL A 1 87 ? -9.739 1.583 5.565 1.00 87.75 87 VAL A N 1
ATOM 641 C CA . VAL A 1 87 ? -9.878 0.285 6.230 1.00 87.75 87 VAL A CA 1
ATOM 642 C C . VAL A 1 87 ? -10.641 0.461 7.546 1.00 87.75 87 VAL A C 1
ATOM 644 O O . VAL A 1 87 ? -10.424 1.467 8.226 1.00 87.75 87 VAL A O 1
ATOM 647 N N . PRO A 1 88 ? -11.543 -0.459 7.925 1.00 84.00 88 PRO A N 1
ATOM 648 C CA . PRO A 1 88 ? -12.135 -0.452 9.259 1.00 84.00 88 PRO A CA 1
ATOM 649 C C . PRO A 1 88 ? -11.068 -0.764 10.318 1.00 84.00 88 PRO A C 1
ATOM 651 O O . PRO A 1 88 ? -10.104 -1.477 10.036 1.00 84.00 88 PRO A O 1
ATOM 654 N N . ARG A 1 89 ? -11.238 -0.211 11.520 1.00 73.38 89 ARG A N 1
ATOM 655 C CA . ARG A 1 89 ? -10.356 -0.462 12.669 1.00 73.38 89 ARG A CA 1
ATOM 656 C C . ARG A 1 89 ? -10.618 -1.817 13.332 1.00 73.38 89 ARG A C 1
ATOM 658 O O . ARG A 1 89 ? -11.795 -2.243 13.366 1.00 73.38 89 ARG A O 1
#

Radius of gyration: 12.51 Å; chains: 1; bounding box: 27×21×34 Å

pLDDT: mean 85.89, std 6.97, range [62.0, 94.31]

Sequence (89 aa):
MTITTYSRGDFTLTADDHCGSDQVTLTVTRTAPFTDDGVRRLNNELADYGAELIAGSVAGRYTLYVGSEALDYDPGTDASAVLTATVPR

Foldseek 3Di:
DDWDWDDDDFKIWIWDPDPPDQKIKIKIKGQAQDDPVNQVVVQVVCVVQCKHWADDPDPSWIWIDAPPDTRTDRPDPDRIDMDMDMHGD